Protein AF-A0A8T6M518-F1 (afdb_monomer_lite)

Structure (mmCIF, N/CA/C/O backbone):
data_AF-A0A8T6M518-F1
#
_entry.id   AF-A0A8T6M518-F1
#
loop_
_atom_site.group_PDB
_atom_site.id
_atom_site.type_symbol
_atom_site.label_atom_id
_atom_site.label_alt_id
_atom_site.label_comp_id
_atom_site.label_asym_id
_atom_site.label_entity_id
_atom_site.label_seq_id
_atom_site.pdbx_PDB_ins_code
_atom_site.Cartn_x
_atom_site.Cartn_y
_atom_site.Cartn_z
_atom_site.occupancy
_atom_site.B_iso_or_equiv
_atom_site.auth_seq_id
_atom_site.auth_comp_id
_atom_site.auth_asym_id
_atom_site.auth_atom_id
_atom_site.pdbx_PDB_model_num
ATOM 1 N N . MET A 1 1 ? 9.174 -1.396 3.997 1.00 59.56 1 MET A N 1
ATOM 2 C CA . MET A 1 1 ? 8.563 -0.207 3.352 1.00 59.56 1 MET A CA 1
ATOM 3 C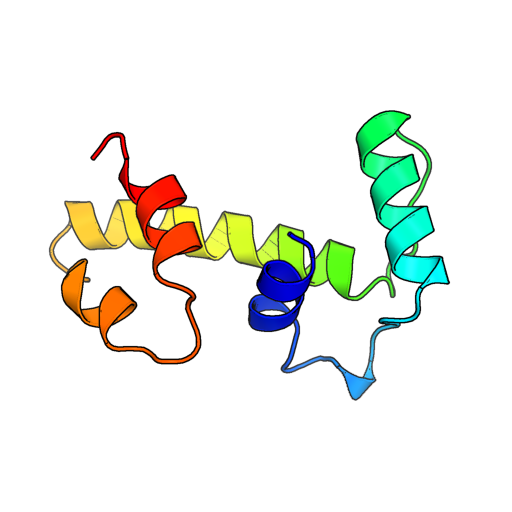 C . MET A 1 1 ? 7.761 -0.595 2.108 1.00 59.56 1 MET A C 1
ATOM 5 O O . MET A 1 1 ? 6.550 -0.440 2.130 1.00 59.56 1 MET A O 1
ATOM 9 N N . CYS A 1 2 ? 8.382 -1.172 1.069 1.00 72.75 2 CYS A N 1
ATOM 10 C CA . CYS A 1 2 ? 7.685 -1.520 -0.183 1.00 72.75 2 CYS A CA 1
ATOM 11 C C . CYS A 1 2 ? 6.674 -2.673 -0.074 1.00 72.75 2 CYS A C 1
ATOM 13 O O . CYS A 1 2 ? 5.787 -2.792 -0.914 1.00 72.75 2 CYS A O 1
ATOM 15 N N . GLU A 1 3 ? 6.764 -3.499 0.969 1.00 83.75 3 GLU A N 1
ATOM 16 C CA . GLU A 1 3 ? 5.770 -4.543 1.249 1.00 83.75 3 GLU A CA 1
ATOM 17 C C . GLU A 1 3 ? 4.371 -3.963 1.465 1.00 83.75 3 GLU A C 1
ATOM 19 O O . GLU A 1 3 ? 3.392 -4.541 1.004 1.00 83.75 3 GLU A O 1
ATOM 24 N N . VAL A 1 4 ? 4.277 -2.779 2.080 1.00 90.75 4 VAL A N 1
ATOM 25 C CA . VAL A 1 4 ? 2.991 -2.103 2.269 1.00 90.75 4 VAL A CA 1
ATOM 26 C C . VAL A 1 4 ? 2.408 -1.687 0.921 1.00 90.75 4 VAL A C 1
ATOM 28 O O . VAL A 1 4 ? 1.214 -1.837 0.699 1.00 90.75 4 VAL A O 1
ATOM 31 N N . TYR A 1 5 ? 3.241 -1.238 -0.024 1.00 93.94 5 TYR A N 1
ATOM 32 C CA . TYR A 1 5 ? 2.774 -0.867 -1.364 1.00 93.94 5 TYR A CA 1
ATOM 33 C C . TYR A 1 5 ? 2.129 -2.055 -2.079 1.00 93.94 5 TYR A C 1
ATOM 35 O O . TYR A 1 5 ? 1.091 -1.881 -2.710 1.00 93.94 5 TYR A O 1
ATOM 43 N N . ARG A 1 6 ? 2.677 -3.267 -1.915 1.00 92.81 6 ARG A N 1
ATOM 44 C CA . ARG A 1 6 ? 2.092 -4.481 -2.503 1.00 92.81 6 ARG A CA 1
ATOM 45 C C . ARG A 1 6 ? 0.673 -4.755 -2.011 1.00 92.81 6 ARG A C 1
ATOM 47 O O . ARG A 1 6 ? -0.118 -5.264 -2.793 1.00 92.81 6 ARG A O 1
ATOM 54 N N . ILE A 1 7 ? 0.318 -4.391 -0.775 1.00 94.25 7 ILE A N 1
ATOM 55 C CA . ILE A 1 7 ? -1.059 -4.552 -0.264 1.00 94.25 7 ILE A CA 1
ATOM 56 C C . ILE A 1 7 ? -2.056 -3.825 -1.176 1.00 94.25 7 ILE A C 1
ATOM 58 O O . ILE A 1 7 ? -3.115 -4.363 -1.483 1.00 94.25 7 ILE A O 1
ATOM 62 N N . PHE A 1 8 ? -1.685 -2.634 -1.650 1.00 94.25 8 PHE A N 1
ATOM 63 C CA . PHE A 1 8 ? -2.541 -1.746 -2.441 1.00 94.25 8 PHE A CA 1
ATOM 64 C C . PHE A 1 8 ? -2.456 -1.968 -3.955 1.00 94.25 8 PHE A C 1
ATOM 66 O O . PHE A 1 8 ? -3.147 -1.288 -4.710 1.00 94.25 8 PHE A O 1
ATOM 73 N N . SER A 1 9 ? -1.616 -2.893 -4.422 1.00 94.06 9 SER A N 1
ATOM 74 C CA . SER A 1 9 ? -1.536 -3.273 -5.840 1.00 94.06 9 SER A CA 1
ATOM 75 C C . SER A 1 9 ? -1.693 -4.771 -6.104 1.00 94.06 9 SER A C 1
ATOM 77 O O . SER A 1 9 ? -1.687 -5.190 -7.263 1.00 94.06 9 SER A O 1
ATOM 79 N N . LYS A 1 10 ? -1.910 -5.566 -5.049 1.00 91.31 10 LYS A N 1
ATOM 80 C CA . LYS A 1 10 ? -2.008 -7.030 -5.086 1.00 91.31 10 LYS A CA 1
ATOM 81 C C . LYS A 1 10 ? -2.984 -7.553 -6.139 1.00 91.31 10 LYS A C 1
ATOM 83 O O . LYS A 1 10 ? -2.675 -8.510 -6.840 1.00 91.31 10 LYS A O 1
ATOM 88 N N . ASP A 1 11 ? -4.133 -6.906 -6.301 1.00 91.50 11 ASP A N 1
ATOM 89 C CA . ASP A 1 11 ? -5.166 -7.366 -7.239 1.00 91.50 11 ASP A CA 1
ATOM 90 C C . ASP A 1 11 ? -4.712 -7.295 -8.711 1.00 91.50 11 ASP A C 1
ATOM 92 O O . ASP A 1 11 ? -5.211 -8.027 -9.568 1.00 91.50 11 ASP A O 1
ATOM 96 N N . TRP A 1 12 ? -3.696 -6.479 -9.007 1.00 92.50 12 TRP A N 1
ATOM 97 C CA . TRP A 1 12 ? -3.088 -6.347 -10.333 1.00 92.50 12 TRP A CA 1
ATOM 98 C C . TRP A 1 12 ? -1.706 -6.996 -10.422 1.00 92.50 12 TRP A C 1
ATOM 100 O O . TRP A 1 12 ? -0.926 -6.639 -11.311 1.00 92.50 12 TRP A O 1
ATOM 110 N N . GLU A 1 13 ? -1.391 -7.941 -9.529 1.00 92.00 13 GLU A N 1
ATOM 111 C CA . GLU A 1 13 ? -0.087 -8.614 -9.500 1.00 92.00 13 GLU A CA 1
ATOM 112 C C . GLU A 1 13 ? 0.254 -9.287 -10.840 1.00 92.00 13 GLU A C 1
ATOM 114 O O . GLU A 1 13 ? 1.379 -9.221 -11.313 1.00 92.00 13 GLU A O 1
ATOM 119 N N . HIS A 1 14 ? -0.757 -9.821 -11.523 1.00 92.69 14 HIS A N 1
ATOM 120 C CA . HIS A 1 14 ? -0.638 -10.455 -12.838 1.00 92.69 14 HIS A CA 1
ATOM 121 C C . HIS A 1 14 ? -0.374 -9.485 -14.009 1.00 92.69 14 HIS A C 1
ATOM 123 O O . HIS A 1 14 ? -0.072 -9.935 -15.114 1.00 92.69 14 HIS A O 1
ATOM 129 N N . LEU A 1 15 ? -0.513 -8.169 -13.805 1.00 93.50 15 LEU A N 1
ATOM 130 C CA . LEU A 1 15 ? -0.328 -7.145 -14.847 1.00 93.50 15 LEU A CA 1
ATOM 131 C C . LEU A 1 15 ? 0.940 -6.307 -14.658 1.00 93.50 15 LEU A C 1
ATOM 133 O O . LEU A 1 15 ? 1.334 -5.591 -15.583 1.00 93.50 15 LEU A O 1
ATOM 137 N N . HIS A 1 16 ? 1.552 -6.367 -13.475 1.00 93.94 16 HIS A N 1
ATOM 138 C CA . HIS A 1 16 ? 2.640 -5.480 -13.075 1.00 93.94 16 HIS A CA 1
ATOM 139 C C . HIS A 1 16 ? 3.877 -6.265 -12.654 1.00 93.94 16 HIS A C 1
ATOM 141 O O . HIS A 1 16 ? 3.796 -7.414 -12.232 1.00 93.94 16 HIS A O 1
ATOM 147 N N . ASP A 1 17 ? 5.032 -5.620 -12.769 1.00 93.44 17 ASP A N 1
ATOM 148 C CA . ASP A 1 17 ? 6.299 -6.173 -12.321 1.00 93.44 17 ASP A CA 1
ATOM 149 C C . ASP A 1 17 ? 6.560 -5.821 -10.850 1.00 93.44 17 ASP A C 1
ATOM 151 O O . ASP A 1 17 ? 6.399 -4.675 -10.419 1.00 93.44 17 ASP A O 1
ATOM 155 N N . TYR A 1 18 ? 6.981 -6.832 -10.094 1.00 93.81 18 TYR A N 1
ATOM 156 C CA . TYR A 1 18 ? 7.340 -6.746 -8.680 1.00 93.81 18 TYR A CA 1
ATOM 157 C C . TYR A 1 18 ? 8.742 -7.295 -8.404 1.00 93.81 18 TYR A C 1
ATOM 159 O O . TYR A 1 18 ? 9.047 -7.639 -7.257 1.00 93.81 18 TYR A O 1
ATOM 167 N N . SER A 1 19 ? 9.572 -7.391 -9.445 1.00 94.12 19 SER A N 1
ATOM 168 C CA . SER A 1 19 ? 10.978 -7.766 -9.352 1.00 94.12 19 SER A CA 1
ATOM 169 C C . SER A 1 19 ? 11.798 -6.775 -8.518 1.00 94.12 19 SER A C 1
ATOM 171 O O . SER A 1 19 ? 11.419 -5.616 -8.320 1.00 94.12 19 SER A O 1
ATOM 173 N N . ASP A 1 20 ? 12.982 -7.211 -8.091 1.00 93.56 20 ASP A N 1
ATOM 174 C CA . ASP A 1 20 ? 13.955 -6.341 -7.422 1.00 93.56 20 ASP A CA 1
ATOM 175 C C . ASP A 1 20 ? 14.382 -5.167 -8.314 1.00 93.56 20 ASP A C 1
ATOM 177 O O . ASP A 1 20 ? 14.651 -4.069 -7.826 1.00 93.56 20 ASP A O 1
ATOM 181 N N . GLN A 1 21 ? 14.360 -5.352 -9.637 1.00 94.19 21 GLN A N 1
ATOM 182 C CA . GLN A 1 21 ? 14.628 -4.274 -10.583 1.00 94.19 21 GLN A CA 1
ATOM 183 C C . GLN A 1 21 ? 13.567 -3.170 -10.482 1.00 94.19 21 GLN A C 1
ATOM 185 O O . GLN A 1 21 ? 13.915 -1.989 -10.467 1.00 94.19 21 GLN A O 1
ATOM 190 N N . SER A 1 22 ? 12.290 -3.542 -10.345 1.00 94.44 22 SER A N 1
ATOM 191 C CA . SER A 1 22 ? 11.198 -2.589 -10.114 1.00 94.44 22 SER A CA 1
ATOM 192 C C . SER A 1 22 ? 11.329 -1.864 -8.764 1.00 94.44 22 SER A C 1
ATOM 194 O O . SER A 1 22 ? 10.971 -0.688 -8.661 1.00 94.44 22 SER A O 1
ATOM 196 N N . LEU A 1 23 ? 11.890 -2.502 -7.729 1.00 93.88 23 LEU A N 1
ATOM 197 C CA . LEU A 1 23 ? 12.202 -1.818 -6.463 1.00 93.88 23 LEU A CA 1
ATOM 198 C C . LEU A 1 23 ? 13.279 -0.743 -6.644 1.00 93.88 23 LEU A C 1
ATOM 200 O O . LEU A 1 23 ? 13.110 0.382 -6.170 1.00 93.88 23 LEU A O 1
ATOM 204 N N . ILE A 1 24 ? 14.367 -1.080 -7.340 1.00 94.12 24 ILE A N 1
ATOM 205 C CA . ILE A 1 24 ? 15.475 -0.155 -7.622 1.00 94.12 24 ILE A CA 1
ATOM 206 C C . ILE A 1 24 ? 14.989 1.017 -8.476 1.00 94.12 24 ILE A C 1
ATOM 208 O O . ILE A 1 24 ? 15.328 2.169 -8.212 1.00 94.12 24 ILE A O 1
ATOM 212 N N . GLU A 1 25 ? 14.170 0.732 -9.486 1.00 95.12 25 GLU A N 1
ATOM 213 C CA . GLU A 1 25 ? 13.579 1.750 -10.348 1.00 95.12 25 GLU A CA 1
ATOM 214 C C . GLU A 1 25 ? 12.725 2.741 -9.545 1.00 95.12 25 GLU A C 1
ATOM 216 O O . GLU A 1 25 ? 12.911 3.951 -9.670 1.00 95.12 25 GLU A O 1
ATOM 221 N N . LEU A 1 26 ? 11.850 2.245 -8.660 1.00 95.12 26 LEU A N 1
ATOM 222 C CA . LEU A 1 26 ? 11.052 3.107 -7.788 1.00 95.12 26 LEU A CA 1
ATOM 223 C C . LEU A 1 26 ? 11.942 3.945 -6.858 1.00 95.12 26 LEU A C 1
ATOM 225 O O . LEU A 1 26 ? 11.715 5.145 -6.712 1.00 95.12 26 LEU A O 1
ATOM 229 N N . PHE A 1 27 ? 12.971 3.339 -6.262 1.00 94.31 27 PHE A N 1
ATOM 230 C CA . PHE A 1 27 ? 13.918 4.051 -5.403 1.00 94.31 27 PHE A CA 1
ATOM 231 C C . PHE A 1 27 ? 14.629 5.191 -6.147 1.00 94.31 27 PHE A C 1
ATOM 233 O O . PHE A 1 27 ? 14.727 6.308 -5.632 1.00 94.31 27 PHE A O 1
ATOM 240 N N . ASN A 1 28 ? 15.085 4.937 -7.375 1.00 95.56 28 ASN A N 1
ATOM 241 C CA . ASN A 1 28 ? 15.742 5.945 -8.204 1.00 95.56 28 ASN A CA 1
ATOM 242 C C . ASN A 1 28 ? 14.773 7.045 -8.648 1.00 95.56 28 ASN A C 1
ATOM 244 O O . ASN A 1 28 ? 15.157 8.216 -8.724 1.00 95.56 28 ASN A O 1
ATOM 248 N N . HIS A 1 29 ? 13.519 6.696 -8.937 1.00 95.25 29 HIS A N 1
ATOM 249 C CA . HIS A 1 29 ? 12.478 7.672 -9.245 1.00 95.25 29 HIS A CA 1
ATOM 250 C C . HIS A 1 29 ? 12.220 8.592 -8.045 1.00 95.25 29 HIS A C 1
ATOM 252 O O . HIS A 1 29 ? 12.188 9.810 -8.192 1.00 95.25 29 HIS A O 1
ATOM 258 N N . GLU A 1 30 ? 12.089 8.032 -6.841 1.00 92.50 30 GLU A N 1
ATOM 259 C CA . GLU A 1 30 ? 11.846 8.807 -5.617 1.00 92.50 30 GLU A CA 1
ATOM 260 C C . GLU A 1 30 ? 13.040 9.667 -5.193 1.00 92.50 30 GLU A C 1
ATOM 262 O O . GLU A 1 30 ? 12.845 10.772 -4.691 1.00 92.50 30 GLU A O 1
ATOM 267 N N . SER A 1 31 ? 14.260 9.173 -5.403 1.00 95.50 31 SER A N 1
ATOM 268 C CA . SER A 1 31 ? 15.480 9.852 -4.955 1.00 95.50 31 SER A CA 1
ATOM 269 C C . SER A 1 31 ? 15.977 10.903 -5.947 1.00 95.50 31 SER A C 1
ATOM 271 O O . SER A 1 31 ? 16.513 11.931 -5.538 1.00 95.50 31 SER A O 1
ATOM 273 N N . TYR A 1 32 ? 15.813 10.652 -7.249 1.00 95.69 32 TYR A N 1
ATOM 274 C CA . TYR A 1 32 ? 16.444 11.447 -8.308 1.00 95.69 32 TYR A CA 1
ATOM 275 C C . TYR A 1 32 ? 15.466 11.949 -9.379 1.00 95.69 32 TYR A C 1
ATOM 277 O O . TYR A 1 32 ? 15.894 12.601 -10.328 1.00 95.69 32 TYR A O 1
ATOM 285 N N . GLY A 1 33 ? 14.168 11.645 -9.271 1.00 93.00 33 GLY A N 1
ATOM 286 C CA . GLY A 1 33 ? 13.162 12.049 -10.262 1.00 93.00 33 GLY A CA 1
ATOM 287 C C . GLY A 1 33 ? 13.301 11.345 -11.615 1.00 93.00 33 GLY A C 1
ATOM 288 O O . GLY A 1 33 ? 12.796 11.836 -12.624 1.00 93.00 33 GLY A O 1
ATOM 289 N N . THR A 1 34 ? 14.015 10.217 -11.661 1.00 94.94 34 THR A N 1
ATOM 290 C CA . THR A 1 34 ? 14.156 9.419 -12.890 1.00 94.94 34 THR A CA 1
ATOM 291 C C . THR A 1 34 ? 12.821 8.792 -13.291 1.00 94.94 34 THR A C 1
ATOM 293 O O . THR A 1 34 ? 12.022 8.497 -12.410 1.00 94.94 34 THR A O 1
ATOM 296 N N . PRO A 1 35 ? 12.541 8.578 -14.589 1.00 93.88 35 PRO A N 1
ATOM 297 C CA . PRO A 1 35 ? 11.301 7.937 -15.015 1.00 93.88 35 PRO A CA 1
ATOM 298 C C . PRO A 1 35 ? 11.132 6.538 -14.411 1.00 93.88 35 PRO A C 1
ATOM 300 O O . PRO A 1 35 ? 12.094 5.780 -14.322 1.00 93.88 35 PRO A O 1
ATOM 303 N N . VAL A 1 36 ? 9.893 6.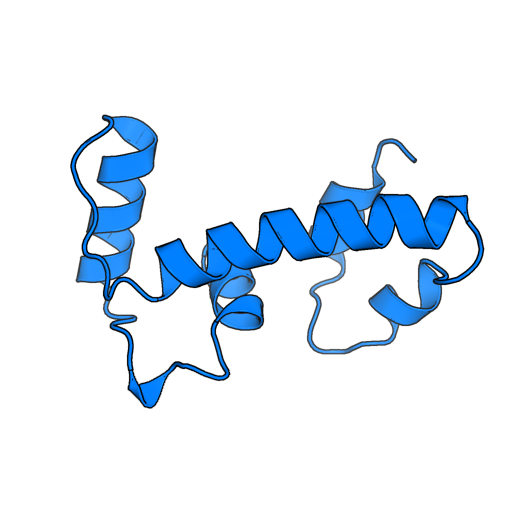193 -14.052 1.00 94.88 36 VAL A N 1
ATOM 304 C CA . VAL A 1 36 ? 9.499 4.853 -13.597 1.00 94.88 36 VAL A CA 1
ATOM 305 C C . VAL A 1 36 ? 8.571 4.214 -14.623 1.00 94.88 36 VAL A C 1
ATOM 307 O O . VAL A 1 36 ? 7.704 4.881 -15.198 1.00 94.88 36 VAL A O 1
ATOM 310 N N . SER A 1 37 ? 8.734 2.916 -14.849 1.00 93.88 37 SER A N 1
ATOM 311 C CA . SER A 1 37 ? 7.875 2.120 -15.711 1.00 93.88 37 SER A CA 1
ATOM 312 C C . SER A 1 37 ? 6.415 2.207 -15.274 1.00 93.88 37 SER A C 1
ATOM 314 O O . SER A 1 37 ? 6.075 2.079 -14.096 1.00 93.88 37 SER A O 1
ATOM 316 N N . SER A 1 38 ? 5.517 2.338 -16.250 1.00 91.38 38 SER A N 1
ATOM 317 C CA . SER A 1 38 ? 4.071 2.286 -16.012 1.00 91.38 38 SER A CA 1
ATOM 318 C C . SER A 1 38 ? 3.598 0.919 -15.516 1.00 91.38 38 SER A C 1
ATOM 320 O O . SER A 1 38 ? 2.517 0.826 -14.942 1.00 91.38 38 SER A O 1
ATOM 322 N N . LYS A 1 39 ? 4.405 -0.132 -15.712 1.00 94.25 39 LYS A N 1
ATOM 323 C CA . LYS A 1 39 ? 4.134 -1.489 -15.221 1.00 94.25 39 LYS A CA 1
ATOM 324 C C . LYS A 1 39 ? 4.755 -1.770 -13.853 1.00 94.25 39 LYS A C 1
ATOM 326 O O . LYS A 1 39 ? 4.656 -2.897 -13.384 1.00 94.25 39 LYS A O 1
ATOM 331 N N . ASN A 1 40 ? 5.385 -0.793 -13.205 1.00 95.94 40 ASN A N 1
ATOM 332 C CA . ASN A 1 40 ? 5.983 -0.984 -11.888 1.00 95.94 40 ASN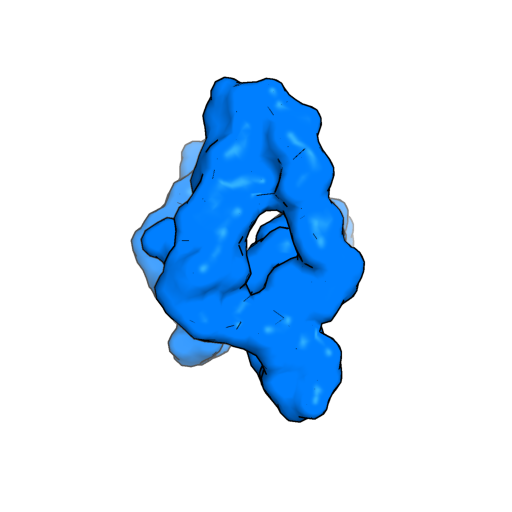 A CA 1
ATOM 333 C C . ASN A 1 40 ? 4.888 -1.132 -10.814 1.00 95.94 40 ASN A C 1
ATOM 335 O O . ASN A 1 40 ? 4.177 -0.176 -10.481 1.00 95.94 40 ASN A O 1
ATOM 339 N N . GLY A 1 41 ? 4.748 -2.338 -10.265 1.00 95.50 41 GLY A N 1
ATOM 340 C CA . GLY A 1 41 ? 3.685 -2.676 -9.319 1.00 95.50 41 GLY A CA 1
ATOM 341 C C . GLY A 1 41 ? 3.827 -1.991 -7.961 1.00 95.50 41 GLY A C 1
ATOM 342 O O . GLY A 1 41 ? 2.825 -1.700 -7.302 1.00 95.50 41 GLY A O 1
ATOM 343 N N . PHE A 1 42 ? 5.055 -1.661 -7.553 1.00 95.88 42 PHE A N 1
ATOM 344 C CA . PHE A 1 42 ? 5.308 -0.906 -6.325 1.00 95.88 42 PHE A CA 1
ATOM 345 C C . PHE A 1 42 ? 4.924 0.566 -6.477 1.00 95.88 42 PHE A C 1
ATOM 347 O O . PHE A 1 42 ? 4.328 1.138 -5.564 1.00 95.88 42 PHE A O 1
ATOM 354 N N . SER A 1 43 ? 5.207 1.163 -7.638 1.00 95.31 43 SER A N 1
ATOM 355 C CA . SER A 1 43 ? 4.785 2.530 -7.967 1.00 95.31 43 SER A CA 1
ATOM 356 C C . SER A 1 43 ? 3.257 2.659 -7.961 1.00 95.31 43 SER A C 1
ATOM 358 O O . SER A 1 43 ? 2.702 3.559 -7.320 1.00 95.31 43 SER A O 1
ATOM 360 N N . LEU A 1 44 ? 2.560 1.700 -8.587 1.00 95.19 44 LEU A N 1
ATOM 361 C CA . LEU A 1 44 ? 1.097 1.627 -8.555 1.00 95.19 44 LEU A CA 1
ATOM 362 C C . LEU A 1 44 ? 0.570 1.492 -7.119 1.00 95.19 44 LEU A C 1
ATOM 364 O O . LEU A 1 44 ? -0.327 2.233 -6.716 1.00 95.19 44 LEU A O 1
ATOM 368 N N . GLY A 1 45 ? 1.150 0.574 -6.345 1.00 95.69 45 GLY A N 1
ATOM 369 C CA . GLY A 1 45 ? 0.769 0.334 -4.957 1.00 95.69 45 GLY A CA 1
ATOM 370 C C . GLY A 1 45 ? 0.926 1.575 -4.086 1.00 95.69 45 GLY A C 1
ATOM 371 O O . GLY A 1 45 ? 0.014 1.938 -3.349 1.00 95.69 45 GLY A O 1
ATOM 372 N N . LYS A 1 46 ? 2.038 2.304 -4.233 1.00 94.31 46 LYS A N 1
ATOM 373 C CA . LYS A 1 46 ? 2.259 3.574 -3.530 1.00 94.31 46 LYS A CA 1
ATOM 374 C C . LYS A 1 46 ? 1.210 4.627 -3.895 1.00 94.31 46 LYS A C 1
ATOM 376 O O . LYS A 1 46 ? 0.721 5.342 -3.019 1.00 94.31 46 LYS A O 1
ATOM 381 N N . LYS A 1 47 ? 0.851 4.733 -5.178 1.00 94.19 47 LYS A N 1
ATOM 382 C CA . LYS A 1 47 ? -0.183 5.671 -5.634 1.00 94.19 47 LYS A CA 1
ATOM 383 C C . LYS A 1 47 ? -1.522 5.383 -4.956 1.00 94.19 47 LYS A C 1
ATOM 385 O O . LYS A 1 47 ? -2.128 6.306 -4.414 1.00 94.19 47 LYS A O 1
ATOM 390 N N . TRP A 1 48 ? -1.965 4.127 -4.963 1.00 95.44 48 TRP A N 1
ATOM 391 C CA . TRP A 1 48 ? -3.236 3.745 -4.347 1.00 95.44 48 TRP A CA 1
ATOM 392 C C . TRP A 1 48 ? -3.202 3.826 -2.826 1.00 95.44 48 TRP A C 1
ATOM 394 O O . TRP A 1 48 ? -4.172 4.301 -2.246 1.00 95.44 48 TRP A O 1
ATOM 404 N N . LEU A 1 49 ? -2.079 3.491 -2.188 1.00 95.56 49 LEU A N 1
ATOM 405 C CA . LEU A 1 49 ? -1.882 3.703 -0.753 1.00 95.56 49 LEU A CA 1
ATOM 406 C C . LEU A 1 49 ? -2.205 5.147 -0.359 1.00 95.56 49 LEU A C 1
ATOM 408 O O . LEU A 1 49 ? -2.996 5.370 0.553 1.00 95.56 49 LEU A O 1
ATOM 412 N N . ASN A 1 50 ? -1.640 6.130 -1.067 1.00 94.62 50 ASN A N 1
ATOM 413 C CA . ASN A 1 50 ? -1.873 7.544 -0.762 1.00 94.62 50 ASN A CA 1
ATOM 414 C C . ASN A 1 50 ? -3.351 7.940 -0.907 1.00 94.62 50 ASN A C 1
ATOM 416 O O . ASN A 1 50 ? -3.855 8.741 -0.120 1.00 94.62 50 ASN A O 1
ATOM 420 N N . VAL A 1 51 ? -4.044 7.379 -1.904 1.00 95.88 51 VAL A N 1
ATOM 421 C CA . VAL A 1 51 ? -5.482 7.605 -2.106 1.00 95.88 51 VAL A CA 1
ATOM 422 C C . VAL A 1 51 ? -6.285 6.999 -0.956 1.00 95.88 51 VAL A C 1
ATOM 424 O O . VAL A 1 51 ? -7.080 7.706 -0.346 1.00 95.88 51 VAL A O 1
ATOM 427 N N . HIS A 1 52 ? -6.033 5.733 -0.614 1.00 94.94 52 HIS A N 1
ATOM 428 C CA . HIS A 1 52 ? -6.718 5.039 0.476 1.00 94.94 52 HIS A CA 1
ATOM 429 C C . HIS A 1 52 ? -6.526 5.739 1.818 1.00 94.94 52 HIS A C 1
ATOM 431 O O . HIS A 1 52 ? -7.503 5.986 2.513 1.00 94.94 52 HIS A O 1
ATOM 437 N N . VAL A 1 53 ? -5.292 6.122 2.158 1.00 95.00 53 VAL A N 1
ATOM 438 C CA . VAL A 1 53 ? -5.012 6.853 3.400 1.00 95.00 53 VAL A CA 1
ATOM 439 C C . VAL A 1 53 ? -5.806 8.156 3.448 1.00 95.00 53 VAL A C 1
ATOM 441 O O . VAL A 1 53 ? -6.438 8.447 4.461 1.00 95.00 53 VAL A O 1
ATOM 444 N N . LYS A 1 54 ? -5.838 8.923 2.349 1.00 95.81 54 LYS A N 1
ATOM 445 C CA . LYS A 1 54 ? -6.623 10.160 2.286 1.00 95.81 54 LYS A CA 1
ATOM 446 C C . LYS A 1 54 ? -8.120 9.903 2.483 1.00 95.81 54 LYS A C 1
ATOM 448 O O . LYS A 1 54 ? -8.741 10.625 3.257 1.00 95.81 54 LYS A O 1
ATOM 453 N N . MET A 1 55 ? -8.668 8.876 1.835 1.00 95.56 55 MET A N 1
ATOM 454 C CA . MET A 1 55 ? -10.067 8.478 2.021 1.00 95.56 55 MET A CA 1
ATOM 455 C C . MET A 1 55 ? -10.346 8.101 3.476 1.00 95.56 55 MET A C 1
ATOM 457 O O . MET A 1 55 ? -11.297 8.601 4.058 1.00 95.56 55 MET A O 1
ATOM 461 N N . TRP A 1 56 ? -9.468 7.322 4.111 1.00 95.38 56 TRP A N 1
ATOM 462 C CA . TRP A 1 56 ? -9.630 6.959 5.519 1.00 95.38 56 TRP A CA 1
ATOM 463 C C . TRP A 1 56 ? -9.643 8.174 6.441 1.00 95.38 56 TRP A C 1
ATOM 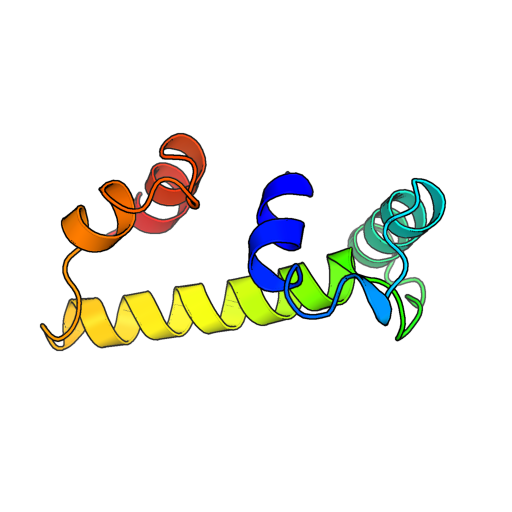465 O O . TRP A 1 56 ? -10.439 8.212 7.370 1.00 95.38 56 TRP A O 1
ATOM 475 N N . HIS A 1 57 ? -8.799 9.180 6.201 1.00 93.69 57 HIS A N 1
ATOM 476 C CA . HIS A 1 57 ? -8.845 10.419 6.983 1.00 93.69 57 HIS A CA 1
ATOM 477 C C . HIS A 1 57 ? -10.195 11.141 6.855 1.00 93.69 57 HIS A C 1
ATOM 479 O O . HIS A 1 57 ? -10.687 11.682 7.846 1.00 93.69 57 HIS A O 1
ATOM 485 N N . GLU A 1 58 ? -10.774 11.166 5.654 1.00 95.56 58 GLU A N 1
ATOM 486 C CA . GLU A 1 58 ? -12.083 11.772 5.391 1.00 95.56 58 GLU A CA 1
ATOM 487 C C . GLU A 1 58 ? -13.205 10.955 6.054 1.00 95.56 58 GLU A C 1
ATOM 489 O O . GLU A 1 58 ? -13.963 11.504 6.852 1.00 95.56 58 GLU A O 1
ATOM 494 N N . ASP A 1 59 ? -13.228 9.638 5.850 1.00 96.12 59 ASP A N 1
ATOM 495 C CA . ASP A 1 59 ? -14.244 8.736 6.406 1.00 96.12 59 ASP A CA 1
ATOM 496 C C . ASP A 1 59 ? -14.200 8.666 7.942 1.00 96.12 59 ASP A C 1
ATOM 498 O O . ASP A 1 59 ? -15.245 8.611 8.591 1.00 96.12 59 ASP A O 1
ATOM 502 N N . ILE A 1 60 ? -13.005 8.709 8.548 1.00 95.00 60 ILE A N 1
ATOM 503 C CA . ILE A 1 60 ? -12.843 8.748 10.012 1.00 95.00 60 ILE A CA 1
ATOM 504 C C . ILE A 1 60 ? -13.391 10.053 10.585 1.00 95.00 60 ILE A C 1
ATOM 506 O O . ILE A 1 60 ? -14.041 10.042 11.632 1.00 95.00 60 ILE A O 1
ATOM 510 N N . ARG A 1 61 ? -13.139 11.182 9.916 1.00 93.69 61 ARG A N 1
ATOM 511 C CA . ARG A 1 61 ? -13.675 12.480 10.341 1.00 93.69 61 ARG A CA 1
ATOM 512 C C . ARG A 1 61 ? -15.201 12.501 10.258 1.00 93.69 61 ARG A C 1
ATOM 514 O O . ARG A 1 61 ? -15.842 13.065 11.142 1.00 93.69 61 ARG A O 1
ATOM 521 N N . ASP A 1 62 ? -15.758 11.881 9.224 1.00 95.81 62 ASP A N 1
ATOM 522 C CA . ASP A 1 62 ? -17.195 11.886 8.953 1.00 95.81 62 ASP A CA 1
ATOM 523 C C . ASP A 1 62 ? -17.942 10.764 9.716 1.00 95.81 62 ASP A C 1
ATOM 525 O O . ASP A 1 62 ? -19.170 10.687 9.676 1.00 95.81 62 ASP A O 1
ATOM 529 N N . GLY A 1 63 ? -17.217 9.921 10.467 1.00 93.44 63 GLY A N 1
ATOM 530 C CA . GLY A 1 63 ? -17.774 8.844 11.295 1.00 93.44 63 GLY A CA 1
ATOM 531 C C . GLY A 1 63 ? -18.227 7.608 10.510 1.00 93.44 63 GLY A C 1
ATOM 532 O O . GLY A 1 63 ? -19.006 6.812 11.030 1.00 93.44 63 GLY A O 1
ATOM 533 N N . LEU A 1 64 ? -17.761 7.459 9.267 1.00 95.69 64 LEU A N 1
ATOM 534 C CA . LEU A 1 64 ? -18.073 6.343 8.365 1.00 95.69 64 LEU A CA 1
ATOM 535 C C . LEU A 1 64 ? -17.110 5.159 8.520 1.00 95.69 64 LEU A C 1
ATOM 537 O O . LEU A 1 64 ? -17.452 4.043 8.136 1.00 95.69 64 LEU A O 1
ATOM 541 N N . LEU A 1 65 ? -15.921 5.408 9.073 1.00 95.06 65 LEU A N 1
ATOM 542 C CA . LEU A 1 65 ? -14.881 4.415 9.323 1.00 95.06 65 LEU A CA 1
ATOM 543 C C . LEU A 1 65 ? -14.266 4.653 10.703 1.00 95.06 65 LEU A C 1
ATOM 545 O O . LEU A 1 65 ? -13.914 5.779 11.054 1.00 95.06 65 LEU A O 1
ATOM 549 N N . PHE A 1 66 ? -14.065 3.600 11.483 1.00 93.69 66 PHE A N 1
ATOM 550 C CA . PHE A 1 66 ? -13.385 3.672 12.770 1.00 93.69 66 PHE A CA 1
ATOM 551 C C . PHE A 1 66 ? -11.968 3.109 12.681 1.00 93.69 66 PHE A C 1
ATOM 553 O O . PHE A 1 66 ? -11.718 2.092 12.039 1.00 93.69 66 PHE A O 1
ATOM 560 N N . LYS A 1 67 ? -11.024 3.721 13.416 1.00 93.00 67 LYS A N 1
ATOM 561 C CA . LYS A 1 67 ? -9.621 3.264 13.456 1.00 93.00 67 LYS A CA 1
ATOM 562 C C . LYS A 1 67 ? -9.525 1.764 13.761 1.00 93.00 67 LYS A C 1
ATOM 564 O O . LYS A 1 67 ? -8.793 1.060 13.079 1.00 93.00 67 LYS A O 1
ATOM 569 N N . PHE A 1 68 ? -10.283 1.261 14.741 1.00 94.00 68 PHE A N 1
ATOM 570 C CA . PHE A 1 68 ? -10.202 -0.145 15.153 1.00 94.00 68 PHE A CA 1
ATOM 571 C C . PHE A 1 68 ? -10.535 -1.130 14.022 1.00 94.00 68 PHE A C 1
ATOM 573 O O . PHE A 1 68 ? -9.972 -2.220 14.014 1.00 94.00 68 PHE A O 1
ATOM 580 N N . GLU A 1 69 ? -11.397 -0.755 13.069 1.00 94.81 69 GLU A N 1
ATOM 581 C CA . GLU A 1 69 ? -11.750 -1.606 11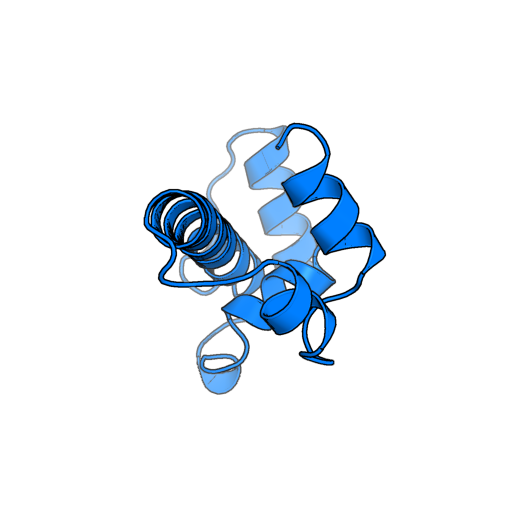.925 1.00 94.81 69 GLU A CA 1
ATOM 582 C C . GLU A 1 69 ? -10.519 -1.867 11.054 1.00 94.81 69 GLU A C 1
ATOM 584 O O . GLU A 1 69 ? -10.273 -2.997 10.639 1.00 94.81 69 GLU A O 1
ATOM 589 N N . LEU A 1 70 ? -9.678 -0.845 10.868 1.00 94.56 70 LEU A N 1
ATOM 590 C CA . LEU A 1 70 ? -8.416 -0.969 10.139 1.00 94.56 70 LEU A CA 1
ATOM 591 C C . LEU A 1 70 ? -7.384 -1.805 10.903 1.00 94.56 70 LEU A C 1
ATOM 593 O O . LEU A 1 70 ? -6.668 -2.588 10.287 1.00 94.56 70 LEU A O 1
ATOM 597 N N . TYR A 1 71 ? -7.319 -1.684 12.233 1.00 95.50 71 TYR A N 1
ATOM 598 C CA . TYR A 1 71 ? -6.418 -2.504 13.059 1.00 95.50 71 TYR A CA 1
ATOM 599 C C . TYR A 1 71 ? -6.854 -3.975 13.149 1.00 95.50 71 TYR A C 1
ATOM 601 O O . TYR A 1 71 ? -6.025 -4.838 13.445 1.00 95.50 71 TYR A O 1
ATOM 609 N N . GLN A 1 72 ? -8.134 -4.278 12.922 1.00 95.94 72 GLN A N 1
ATOM 610 C CA . GLN A 1 72 ? -8.640 -5.652 12.888 1.00 95.94 72 GLN A CA 1
ATOM 611 C C . GLN A 1 72 ? -8.394 -6.349 11.546 1.00 95.94 72 GLN A C 1
ATOM 613 O O . GLN A 1 72 ? -8.412 -7.580 11.504 1.00 95.94 72 GLN A O 1
ATOM 618 N N . ASP A 1 73 ? -8.136 -5.604 10.466 1.00 93.50 73 ASP A N 1
ATOM 619 C CA . ASP A 1 73 ? -7.791 -6.202 9.178 1.00 93.50 73 ASP A CA 1
ATOM 620 C C . ASP A 1 73 ? -6.340 -6.732 9.209 1.00 93.50 73 ASP A C 1
ATOM 622 O O . ASP A 1 73 ? -5.390 -5.948 9.318 1.00 93.50 73 ASP A O 1
ATOM 626 N N . PRO A 1 74 ? -6.123 -8.056 9.068 1.00 92.12 74 PRO A N 1
ATOM 627 C CA . PRO A 1 74 ? -4.786 -8.648 9.099 1.00 92.12 74 PRO A CA 1
ATOM 628 C C . PRO A 1 74 ? -3.901 -8.216 7.922 1.00 92.12 74 PRO A C 1
ATOM 630 O O . PRO A 1 74 ? -2.697 -8.480 7.937 1.00 92.12 74 PRO A O 1
ATOM 633 N N . LYS A 1 75 ? -4.466 -7.582 6.884 1.00 92.06 75 LYS A N 1
ATOM 634 C CA . LYS A 1 75 ? -3.699 -7.066 5.746 1.00 92.06 75 LYS A CA 1
ATOM 635 C C . LYS A 1 75 ? -2.804 -5.901 6.144 1.00 92.06 75 LYS A C 1
ATOM 637 O O . LYS A 1 75 ? -1.752 -5.746 5.531 1.00 92.06 75 LYS A O 1
ATOM 642 N N . PHE A 1 76 ? -3.210 -5.081 7.114 1.00 94.00 76 PHE A N 1
ATOM 643 C CA . PHE A 1 76 ? -2.512 -3.842 7.443 1.00 94.00 76 PHE A CA 1
ATOM 644 C C . PHE A 1 76 ? -1.591 -4.029 8.654 1.00 94.00 76 PHE A C 1
ATOM 646 O O . PHE A 1 76 ? -2.061 -4.281 9.764 1.00 94.00 76 PHE A O 1
ATOM 653 N N . PRO A 1 77 ? -0.265 -3.872 8.488 1.00 94.06 77 PRO A N 1
ATOM 654 C CA . PRO A 1 77 ? 0.649 -3.958 9.616 1.00 94.06 77 PRO A CA 1
ATOM 655 C C . PRO A 1 77 ? 0.389 -2.833 10.622 1.00 94.06 77 PRO A C 1
ATOM 657 O O . PRO A 1 77 ? 0.366 -1.658 10.249 1.00 94.06 77 PRO A O 1
ATOM 660 N N . HIS A 1 78 ? 0.261 -3.175 11.906 1.00 94.00 78 HIS A N 1
ATOM 661 C CA . HIS A 1 78 ? -0.041 -2.196 12.962 1.00 94.00 78 HIS A CA 1
ATOM 662 C C . HIS A 1 78 ? 1.001 -1.082 13.045 1.00 94.00 78 HIS A C 1
ATOM 664 O O . HIS A 1 78 ? 0.629 0.082 13.078 1.00 94.00 78 HIS A O 1
ATOM 670 N N . TRP A 1 79 ? 2.292 -1.414 12.931 1.00 93.38 79 TRP A N 1
ATOM 671 C CA . TRP A 1 79 ? 3.374 -0.419 12.928 1.00 93.38 79 TRP A CA 1
ATOM 672 C C . TRP A 1 79 ? 3.212 0.643 11.828 1.00 93.38 79 TRP A C 1
ATOM 674 O O . TRP A 1 79 ? 3.651 1.782 11.987 1.00 93.38 79 TRP A O 1
ATOM 684 N N . TRP A 1 80 ? 2.606 0.273 10.695 1.00 94.12 80 TRP A N 1
ATOM 685 C CA . TRP A 1 80 ? 2.360 1.192 9.591 1.00 94.12 80 TRP A CA 1
ATOM 686 C C . TRP A 1 80 ? 1.133 2.057 9.875 1.00 94.12 80 TRP A C 1
ATOM 688 O O . TRP A 1 80 ? 1.215 3.276 9.732 1.00 94.12 80 TRP A O 1
ATOM 698 N N . LEU A 1 81 ? 0.035 1.453 10.344 1.00 94.25 81 LEU A N 1
ATOM 699 C CA . LEU A 1 81 ? -1.162 2.188 10.767 1.00 94.25 81 LEU A CA 1
ATOM 700 C C . LEU A 1 81 ? -0.841 3.210 11.866 1.00 94.25 81 LEU A C 1
ATOM 702 O O . LEU A 1 81 ? -1.269 4.360 11.774 1.00 94.25 81 LEU A O 1
ATOM 706 N N . ASP A 1 82 ? -0.005 2.838 12.837 1.00 94.00 82 ASP A N 1
ATOM 707 C CA . ASP A 1 82 ? 0.472 3.733 13.895 1.00 94.00 82 ASP A CA 1
ATOM 708 C C . ASP A 1 82 ? 1.190 4.960 13.317 1.00 94.00 82 ASP A C 1
ATOM 710 O O . ASP A 1 82 ? 1.020 6.079 13.801 1.00 94.00 82 ASP A O 1
ATOM 714 N N . SER A 1 83 ? 1.965 4.778 12.241 1.00 91.94 83 SER A N 1
ATOM 715 C CA . SER A 1 83 ? 2.629 5.883 11.546 1.00 91.94 83 SER A CA 1
ATOM 716 C C . SER A 1 83 ? 1.649 6.791 10.801 1.00 91.94 83 SER A C 1
ATOM 718 O O . SER A 1 83 ? 1.905 7.992 10.721 1.00 91.94 83 SER A O 1
ATOM 720 N N . ILE A 1 84 ? 0.565 6.245 10.242 1.00 91.44 84 ILE A N 1
ATOM 721 C CA . ILE A 1 84 ? -0.472 7.025 9.546 1.00 91.44 84 ILE A CA 1
ATOM 722 C C . ILE A 1 84 ? -1.285 7.850 10.550 1.00 91.44 84 ILE A C 1
ATOM 724 O O . ILE A 1 84 ? -1.556 9.030 10.321 1.00 91.44 84 ILE A O 1
ATOM 728 N N . PHE A 1 85 ? -1.631 7.256 11.692 1.00 91.19 85 PHE A N 1
ATOM 729 C CA . PHE A 1 85 ? -2.529 7.861 12.676 1.00 91.19 85 PHE A CA 1
ATOM 730 C C . PHE A 1 85 ? -1.830 8.612 13.810 1.00 91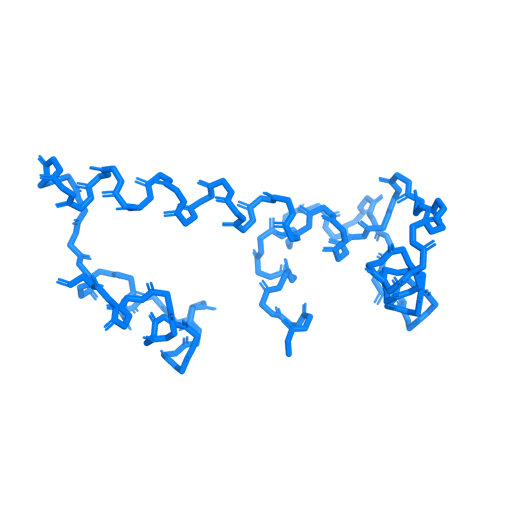.19 85 PHE A C 1
ATOM 732 O O . PHE A 1 85 ? -2.512 9.125 14.693 1.00 91.19 85 PHE A O 1
ATOM 739 N N . LYS A 1 86 ? -0.499 8.748 13.774 1.00 86.69 86 LYS A N 1
ATOM 740 C CA . LYS A 1 86 ? 0.306 9.394 14.828 1.00 86.69 86 LYS A CA 1
ATOM 741 C C . LYS A 1 86 ? -0.151 10.811 15.212 1.00 86.69 86 LYS A C 1
ATOM 743 O O . LYS A 1 86 ? 0.076 11.227 16.343 1.00 86.69 86 LYS A O 1
ATOM 748 N N . ASN A 1 87 ? -0.765 11.542 14.281 1.00 68.75 87 ASN A N 1
ATOM 749 C CA . ASN A 1 87 ? -1.145 12.950 14.449 1.00 68.75 87 ASN A CA 1
ATOM 750 C C . ASN A 1 87 ? -2.669 13.196 14.420 1.00 68.75 87 ASN A C 1
ATOM 752 O O . ASN A 1 87 ? -3.080 14.337 14.216 1.00 68.75 87 ASN A O 1
ATOM 756 N N . ILE A 1 88 ? -3.493 12.150 14.572 1.00 63.56 88 ILE A N 1
ATOM 757 C CA . ILE A 1 88 ? -4.965 12.255 14.650 1.00 63.56 88 ILE A CA 1
ATOM 758 C C . ILE A 1 88 ? -5.439 11.822 16.027 1.00 63.56 88 ILE A C 1
ATOM 760 O O . ILE A 1 88 ? -6.187 12.587 16.658 1.00 63.56 88 ILE A O 1
#

Foldseek 3Di:
DLLQLCLQQVVCPVQADPDPVLVVQVVCCVPPVDDHDPRSSSVNSVVRVVVVLVVQVVCCVVVNDDLVVVVPPPSDDPVVSCVSVVPD

Radius of gyration: 14.38 Å; chains: 1; bounding box: 34×23×31 Å

Secondary structure (DSSP, 8-state):
-HHHHHHTTGGGGGGSB-SHHHHHHHHHHHHH-----TTBHHHHHHHHHHHHHHHHHHHHHHTSS-HHHHHH-TTS-HHHHHHHHTT-

pLDDT: mean 92.67, std 6.17, range [59.56, 96.12]

Sequence (88 aa):
MCEVYRIFSKDWEHLHDYSDQSLIELFNHESYGTPVSSKNGFSLGKKWLNVHVKMWHEDIRDGLLFKFELYQDPKFPHWWLDSIFKNI